Protein AF-A0A2M8F9J4-F1 (afdb_monomer_lite)

pLDDT: mean 81.27, std 14.08, range [48.62, 95.38]

Radius of gyration: 16.28 Å; chains: 1; bounding box: 33×46×38 Å

Structure (mmCIF, N/CA/C/O backbone):
data_AF-A0A2M8F9J4-F1
#
_entry.id   AF-A0A2M8F9J4-F1
#
loop_
_atom_site.group_PDB
_atom_site.id
_atom_site.type_symbol
_atom_site.label_atom_id
_atom_site.label_alt_id
_atom_site.label_comp_id
_atom_site.label_asym_id
_atom_site.label_entity_id
_atom_site.label_seq_id
_atom_site.pdbx_PDB_ins_code
_atom_site.Cartn_x
_atom_site.Cartn_y
_atom_site.Cartn_z
_atom_site.occupancy
_atom_site.B_iso_or_equiv
_atom_site.auth_seq_id
_atom_site.auth_comp_id
_atom_site.auth_asym_id
_atom_site.auth_atom_id
_atom_site.pdbx_PDB_model_num
ATOM 1 N N . MET A 1 1 ? -7.211 -32.704 -7.686 1.00 48.62 1 MET A N 1
ATOM 2 C CA . MET A 1 1 ? -6.392 -32.669 -6.454 1.00 48.62 1 MET A CA 1
ATOM 3 C C . MET A 1 1 ? -6.369 -31.269 -5.823 1.00 48.62 1 MET A C 1
ATOM 5 O O . MET A 1 1 ? -6.347 -31.179 -4.611 1.00 48.62 1 MET A O 1
ATOM 9 N N . GLU A 1 2 ? -6.530 -30.194 -6.606 1.00 55.84 2 GLU A N 1
ATOM 10 C CA . GLU A 1 2 ? -6.440 -28.784 -6.160 1.00 55.84 2 GLU A CA 1
ATOM 11 C C . GLU A 1 2 ? -7.637 -28.228 -5.359 1.00 55.84 2 GLU A C 1
ATOM 13 O O . GLU A 1 2 ? -7.510 -27.230 -4.655 1.00 55.84 2 GLU A O 1
ATOM 18 N N . ARG A 1 3 ? -8.832 -28.833 -5.433 1.00 49.69 3 ARG A N 1
ATOM 19 C CA . ARG A 1 3 ? -10.027 -28.276 -4.761 1.00 49.69 3 ARG A CA 1
ATOM 20 C C . ARG A 1 3 ? -10.028 -28.506 -3.243 1.00 49.69 3 ARG A C 1
ATOM 22 O O . ARG A 1 3 ? -10.483 -27.639 -2.501 1.00 49.69 3 ARG A O 1
ATOM 29 N N . LEU A 1 4 ? -9.480 -29.647 -2.815 1.00 50.94 4 LEU A N 1
ATOM 30 C CA . LEU A 1 4 ? -9.450 -30.108 -1.423 1.00 50.94 4 LEU A CA 1
ATOM 31 C C . LEU A 1 4 ? -8.449 -29.329 -0.561 1.00 50.94 4 LEU A C 1
ATOM 33 O O . LEU A 1 4 ? -8.739 -29.071 0.601 1.00 50.94 4 LEU A O 1
ATOM 37 N N . GLU A 1 5 ? -7.314 -28.900 -1.115 1.00 56.66 5 GLU A N 1
ATOM 38 C CA . GLU A 1 5 ? -6.296 -28.158 -0.355 1.00 56.66 5 GLU A CA 1
ATOM 39 C C . GLU A 1 5 ? -6.760 -26.746 0.016 1.00 56.66 5 GLU A C 1
ATOM 41 O O . GLU A 1 5 ? -6.531 -26.292 1.133 1.00 56.66 5 GLU A O 1
ATOM 46 N N . VAL A 1 6 ? -7.492 -26.065 -0.870 1.00 55.19 6 VAL A N 1
ATOM 47 C CA . VAL A 1 6 ? -8.017 -24.717 -0.594 1.00 55.19 6 VAL A CA 1
ATOM 48 C C . VAL A 1 6 ? -9.165 -24.756 0.407 1.00 55.19 6 VAL A C 1
ATOM 50 O O . VAL A 1 6 ? -9.233 -23.912 1.296 1.00 55.19 6 VAL A O 1
ATOM 53 N N . GLU A 1 7 ? -10.066 -25.736 0.294 1.00 61.19 7 GLU A N 1
ATOM 54 C CA . GLU A 1 7 ? -11.130 -25.917 1.285 1.00 61.19 7 GLU A CA 1
ATOM 55 C C . GLU A 1 7 ? -10.555 -26.305 2.642 1.00 61.19 7 GLU A C 1
AT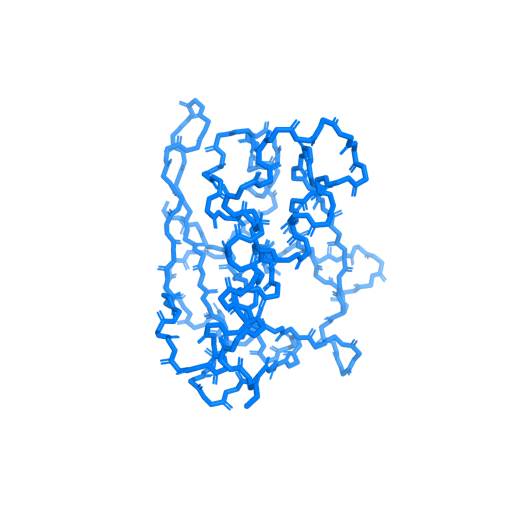OM 57 O O . GLU A 1 7 ? -11.017 -25.793 3.659 1.00 61.19 7 GLU A O 1
ATOM 62 N N . PHE A 1 8 ? -9.493 -27.114 2.658 1.00 61.94 8 PHE A N 1
ATOM 63 C CA . PHE A 1 8 ? -8.748 -27.428 3.867 1.00 61.94 8 PHE A CA 1
ATOM 64 C C . PHE A 1 8 ? -8.093 -26.179 4.465 1.00 61.94 8 PHE A C 1
ATOM 66 O O . PHE A 1 8 ? -8.310 -25.900 5.638 1.00 61.94 8 PHE A O 1
ATOM 73 N N . ILE A 1 9 ? -7.387 -25.360 3.679 1.00 61.34 9 ILE A N 1
ATOM 74 C CA . ILE A 1 9 ? -6.778 -24.106 4.155 1.00 61.34 9 ILE A CA 1
ATOM 75 C C . ILE A 1 9 ? -7.850 -23.128 4.657 1.00 61.34 9 ILE A C 1
ATOM 77 O O . ILE A 1 9 ? -7.723 -22.583 5.751 1.00 61.34 9 ILE A O 1
ATOM 81 N N . ALA A 1 10 ? -8.943 -22.937 3.917 1.00 62.78 10 ALA A N 1
ATOM 82 C CA . ALA A 1 10 ? -10.031 -22.040 4.300 1.00 62.78 10 ALA A CA 1
ATOM 83 C C . ALA A 1 10 ? -10.821 -22.546 5.521 1.00 62.78 10 ALA A C 1
ATOM 85 O O . ALA A 1 10 ? -11.357 -21.738 6.286 1.00 62.78 10 ALA A O 1
ATOM 86 N N . ALA A 1 11 ? -10.922 -23.865 5.708 1.00 64.88 11 ALA A N 1
ATOM 87 C CA . ALA A 1 11 ? -11.503 -24.483 6.896 1.00 64.88 11 ALA A CA 1
ATOM 88 C C . ALA A 1 11 ? -10.565 -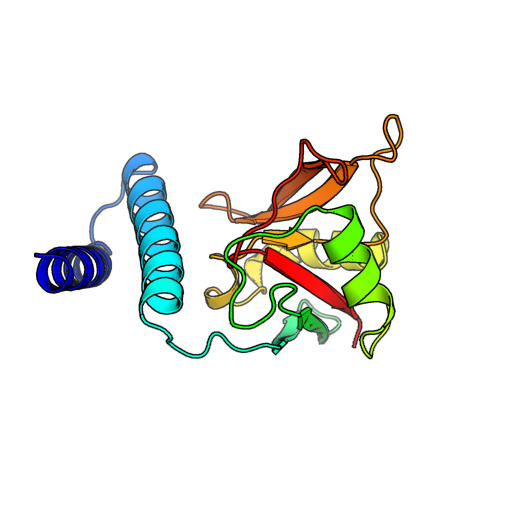24.347 8.100 1.00 64.88 11 ALA A C 1
ATOM 90 O O . ALA A 1 11 ? -11.014 -23.957 9.175 1.00 64.88 11 ALA A O 1
ATOM 91 N N . VAL A 1 12 ? -9.267 -24.579 7.905 1.00 63.53 12 VAL A N 1
ATOM 92 C CA . VAL A 1 12 ? -8.221 -24.407 8.916 1.00 63.53 12 VAL A CA 1
ATOM 93 C C . VAL A 1 12 ? -8.183 -22.952 9.392 1.00 63.53 12 VAL A C 1
ATOM 95 O O . VAL A 1 12 ? -8.274 -22.711 10.592 1.00 63.53 12 VAL A O 1
ATOM 98 N N . VAL A 1 13 ? -8.181 -21.972 8.481 1.00 63.47 13 VAL A N 1
ATOM 99 C CA . VAL A 1 13 ? -8.243 -20.533 8.810 1.00 63.47 13 VAL A CA 1
ATOM 100 C C . VAL A 1 13 ? -9.518 -20.176 9.588 1.00 63.47 13 VAL A C 1
ATOM 102 O O . VAL A 1 13 ? -9.445 -19.411 10.548 1.00 63.47 13 VAL A O 1
ATOM 105 N N . ARG A 1 14 ? -10.676 -20.757 9.238 1.00 65.12 14 ARG A N 1
ATOM 106 C CA . ARG A 1 14 ? -11.953 -20.522 9.944 1.00 65.12 14 ARG A CA 1
ATOM 107 C C . ARG A 1 14 ? -11.985 -21.054 11.380 1.00 65.12 14 ARG A C 1
ATOM 109 O O . ARG A 1 14 ? -12.686 -20.474 12.200 1.00 65.12 14 ARG A O 1
ATOM 116 N N . HIS A 1 15 ? -11.241 -22.119 11.682 1.00 59.66 15 HIS A N 1
ATOM 117 C CA . HIS A 1 15 ? -11.234 -22.775 13.001 1.00 59.66 15 HIS A CA 1
ATOM 118 C C . HIS A 1 15 ? -9.985 -22.451 13.843 1.00 59.66 15 HIS A C 1
ATOM 120 O O . HIS A 1 15 ? -9.866 -22.888 14.983 1.00 59.66 15 HIS A O 1
ATOM 126 N N . LEU A 1 16 ? -9.064 -21.646 13.309 1.00 59.47 16 LEU A N 1
ATOM 127 C CA . LEU A 1 16 ? -7.845 -21.183 13.976 1.00 59.47 16 LEU A CA 1
ATOM 128 C C . LEU A 1 16 ? -7.953 -20.035 15.018 1.00 59.47 16 LEU A C 1
ATOM 130 O O . LEU A 1 16 ? -6.922 -19.777 15.650 1.00 59.47 16 LEU A O 1
ATOM 134 N N . PRO A 1 17 ? -9.092 -19.343 15.271 1.00 53.41 17 PRO A N 1
ATOM 135 C CA . PRO A 1 17 ? -9.133 -18.240 16.244 1.00 53.41 17 PRO A CA 1
ATOM 136 C C . PRO A 1 17 ? -8.756 -18.595 17.694 1.00 53.41 17 PRO A C 1
ATOM 138 O O . PRO A 1 17 ? -8.485 -17.688 18.477 1.00 53.41 17 PRO A O 1
ATOM 141 N N . GLU A 1 18 ? -8.700 -19.878 18.067 1.00 55.97 18 GLU A N 1
ATOM 142 C CA . GLU A 1 18 ? -8.432 -20.304 19.452 1.00 55.97 18 GLU A CA 1
ATOM 143 C C . GLU A 1 18 ? -6.941 -20.455 19.814 1.00 55.97 18 GLU A C 1
ATOM 145 O O . GLU A 1 18 ? -6.601 -20.768 20.955 1.00 55.97 18 GLU A O 1
ATOM 150 N N . LEU A 1 19 ? -6.010 -20.220 18.880 1.00 53.91 19 LEU A N 1
ATOM 151 C CA . LEU A 1 19 ? -4.593 -20.550 19.084 1.00 53.91 19 LEU A CA 1
ATOM 152 C C . LEU A 1 19 ? -3.729 -19.286 19.279 1.00 53.91 19 LEU A C 1
ATOM 154 O O . LEU A 1 19 ? -3.435 -18.530 18.355 1.00 53.91 19 LEU A O 1
ATOM 158 N N . SER A 1 20 ? -3.309 -19.057 20.530 1.00 52.97 20 SER A N 1
ATOM 159 C CA . SER A 1 20 ? -2.807 -17.772 21.058 1.00 52.97 20 SER A CA 1
ATOM 160 C C . SER A 1 20 ? -1.333 -17.432 20.777 1.00 52.97 20 SER A C 1
ATOM 162 O O . SER A 1 20 ? -0.851 -16.380 21.211 1.00 52.97 20 SER A O 1
ATOM 164 N N . SER A 1 21 ? -0.586 -18.264 20.043 1.00 65.31 21 SER A N 1
ATOM 165 C CA . SER A 1 21 ? 0.857 -18.041 19.861 1.00 65.31 21 SER A CA 1
ATOM 166 C C . SER A 1 21 ? 1.174 -17.064 18.718 1.00 65.31 21 SER A C 1
ATOM 168 O O . SER A 1 21 ? 0.579 -17.099 17.640 1.00 65.31 21 SER A O 1
ATOM 170 N N . LYS A 1 22 ? 2.181 -16.203 18.922 1.00 57.62 22 LYS A N 1
ATOM 171 C CA . LYS A 1 22 ? 2.671 -15.230 17.923 1.00 57.62 22 LYS A CA 1
ATOM 172 C C . LYS A 1 22 ? 3.122 -15.904 16.615 1.00 57.62 22 LYS A C 1
ATOM 174 O O . LYS A 1 22 ? 2.971 -15.335 15.541 1.00 57.62 22 LYS A O 1
ATOM 179 N N . ARG A 1 23 ? 3.623 -17.142 16.706 1.00 56.47 23 ARG A N 1
ATOM 180 C CA . ARG A 1 23 ? 4.028 -17.971 15.559 1.00 56.47 23 ARG A CA 1
ATOM 181 C C . ARG A 1 23 ? 2.817 -18.486 14.770 1.00 56.47 23 ARG A C 1
ATOM 183 O O . ARG A 1 23 ? 2.906 -18.626 13.559 1.00 56.47 23 ARG A O 1
ATOM 190 N N . MET A 1 24 ? 1.688 -18.713 15.442 1.00 61.69 24 MET A N 1
ATOM 191 C CA . MET A 1 24 ? 0.441 -19.174 14.824 1.00 61.69 24 MET A CA 1
ATOM 192 C C . MET A 1 24 ? -0.245 -18.073 14.009 1.00 61.69 24 MET A C 1
ATOM 194 O O . MET A 1 24 ? -0.739 -18.347 12.921 1.00 61.69 24 MET A O 1
ATOM 198 N N . ARG A 1 25 ? -0.215 -16.820 14.491 1.00 60.12 25 ARG A N 1
ATOM 199 C CA . ARG A 1 25 ? -0.748 -15.660 13.747 1.00 60.12 25 ARG A CA 1
ATOM 200 C C . ARG A 1 25 ? -0.055 -15.487 12.401 1.00 60.12 25 ARG A C 1
ATOM 202 O O . ARG A 1 25 ? -0.728 -15.353 11.388 1.00 60.12 25 ARG A O 1
ATOM 209 N N . PHE A 1 26 ? 1.273 -15.617 12.386 1.00 61.09 26 PHE A N 1
ATOM 210 C CA . PHE A 1 26 ? 2.055 -15.598 11.151 1.00 61.09 26 PHE A CA 1
ATOM 211 C C . PHE A 1 26 ? 1.603 -16.684 10.159 1.00 61.09 26 PHE A C 1
ATOM 213 O O . PHE A 1 26 ? 1.492 -16.415 8.967 1.00 61.09 26 PHE A O 1
ATOM 220 N N . TYR A 1 27 ? 1.293 -17.895 10.640 1.00 60.59 27 TYR A N 1
ATOM 221 C CA . TYR A 1 27 ? 0.766 -18.974 9.797 1.00 60.59 27 TYR A CA 1
ATOM 222 C C . TYR A 1 27 ? -0.646 -18.685 9.282 1.00 60.59 27 TYR A C 1
ATOM 224 O O . TYR A 1 27 ? -0.878 -18.838 8.090 1.00 60.59 27 TYR A O 1
ATOM 232 N N . ILE A 1 28 ? -1.570 -18.229 10.133 1.00 63.56 28 ILE A N 1
ATOM 233 C CA . ILE A 1 28 ? -2.932 -17.846 9.716 1.00 63.56 28 ILE A CA 1
ATOM 234 C C . ILE A 1 28 ? -2.878 -16.766 8.631 1.00 63.56 28 ILE A C 1
ATOM 236 O O . ILE A 1 28 ? -3.617 -16.827 7.654 1.00 63.56 28 ILE A O 1
ATOM 240 N N . GLU A 1 29 ? -1.982 -15.795 8.770 1.00 63.78 29 GLU A N 1
ATOM 241 C CA . GLU A 1 29 ? -1.822 -14.689 7.824 1.00 63.78 29 GLU A CA 1
ATOM 242 C C . GLU A 1 29 ? -1.135 -15.116 6.528 1.00 63.78 29 GLU A C 1
ATOM 244 O O . GLU A 1 29 ? -1.525 -14.678 5.447 1.00 63.78 29 GLU A O 1
ATOM 249 N N . HIS A 1 30 ? -0.133 -15.994 6.607 1.00 64.00 30 HIS A N 1
ATOM 250 C CA . HIS A 1 30 ? 0.463 -16.607 5.424 1.00 64.00 30 HIS A CA 1
ATOM 251 C C . HIS A 1 30 ? -0.570 -17.441 4.656 1.00 64.00 30 HIS A C 1
ATOM 253 O O . HIS A 1 30 ? -0.676 -17.310 3.441 1.00 64.00 30 HIS A O 1
ATOM 259 N N . LEU A 1 31 ? -1.392 -18.218 5.365 1.00 65.00 31 LEU A N 1
ATOM 260 C CA . LEU A 1 31 ? -2.481 -19.003 4.787 1.00 65.00 31 LEU A CA 1
ATOM 261 C C . LEU A 1 31 ? -3.616 -18.132 4.236 1.00 65.00 31 LEU A C 1
ATOM 263 O O . LEU A 1 31 ? -4.184 -18.469 3.207 1.00 65.00 31 LEU A O 1
ATOM 267 N N . SER A 1 32 ? -3.927 -17.001 4.874 1.00 66.69 32 SER A N 1
ATOM 268 C CA . SER A 1 32 ? -4.926 -16.045 4.370 1.00 66.69 32 SER A CA 1
ATOM 269 C C . SER A 1 32 ? -4.458 -15.371 3.080 1.00 66.69 32 SER A C 1
ATOM 271 O O . SER A 1 32 ? -5.256 -15.159 2.175 1.00 66.69 32 SER A O 1
ATOM 273 N N . ARG A 1 33 ? -3.157 -15.079 2.973 1.00 66.56 33 ARG A N 1
ATOM 274 C CA . ARG A 1 33 ? -2.525 -14.570 1.748 1.00 66.56 33 ARG A CA 1
ATOM 275 C C . ARG A 1 33 ? -2.551 -15.613 0.635 1.00 66.56 33 ARG A C 1
ATOM 277 O O . ARG A 1 33 ? -3.054 -15.324 -0.437 1.00 66.56 33 ARG A O 1
ATOM 284 N N . LEU A 1 34 ? -2.136 -16.846 0.941 1.00 66.50 34 LEU A N 1
ATOM 285 C CA . LEU A 1 34 ? -2.254 -17.989 0.030 1.00 66.50 34 LEU A CA 1
ATOM 286 C C . LEU A 1 34 ? -3.698 -18.207 -0.434 1.00 66.50 34 LEU A C 1
ATOM 288 O O . LEU A 1 34 ? -3.924 -18.490 -1.601 1.00 66.50 34 LEU A O 1
ATOM 292 N N . ALA 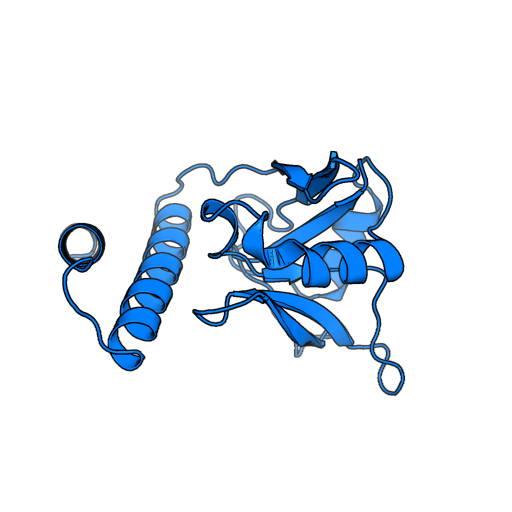A 1 35 ? -4.683 -18.063 0.454 1.00 68.44 35 ALA A N 1
ATOM 293 C CA . ALA A 1 35 ? -6.089 -18.194 0.093 1.00 68.44 35 ALA A CA 1
ATOM 294 C C . ALA A 1 35 ? -6.547 -17.105 -0.893 1.00 68.44 35 ALA A C 1
ATOM 296 O O . ALA A 1 35 ? -7.353 -17.400 -1.770 1.00 68.44 35 ALA A O 1
ATOM 297 N N . GLU A 1 36 ? -6.029 -15.881 -0.782 1.00 64.88 36 GLU A N 1
ATOM 298 C CA . GLU A 1 36 ? -6.310 -14.803 -1.737 1.00 64.88 36 GLU A CA 1
ATOM 299 C C . GLU A 1 36 ? -5.588 -15.028 -3.076 1.00 64.88 36 GLU A C 1
ATOM 301 O O . GLU A 1 36 ? -6.185 -14.864 -4.138 1.00 64.88 36 GLU A O 1
ATOM 306 N N . ASP A 1 37 ? -4.346 -15.518 -3.039 1.00 63.88 37 ASP A N 1
ATOM 307 C CA . ASP A 1 37 ? -3.604 -15.962 -4.227 1.00 63.88 37 ASP A CA 1
ATOM 308 C C . ASP A 1 37 ? -4.350 -17.079 -4.972 1.00 63.88 37 ASP A C 1
ATOM 310 O O . ASP A 1 37 ? -4.472 -17.062 -6.196 1.00 63.88 37 ASP A O 1
ATOM 314 N N . LEU A 1 38 ? -4.950 -18.006 -4.227 1.00 63.66 38 LEU A N 1
ATOM 315 C CA . LEU A 1 38 ? -5.754 -19.098 -4.770 1.00 63.66 38 LEU A CA 1
ATOM 316 C C . LEU A 1 38 ? -7.117 -18.651 -5.322 1.00 63.66 38 LEU A C 1
ATOM 318 O O . LEU A 1 38 ? -7.628 -19.311 -6.225 1.00 63.66 38 LEU A O 1
ATOM 322 N N . ARG A 1 39 ? -7.715 -17.566 -4.812 1.00 66.25 39 ARG A N 1
ATOM 323 C CA . ARG A 1 39 ? -8.937 -16.968 -5.390 1.00 66.25 39 ARG A CA 1
ATOM 324 C C . ARG A 1 39 ? -8.671 -16.416 -6.786 1.00 66.25 39 ARG A C 1
ATOM 326 O O . ARG A 1 39 ? -9.418 -16.710 -7.713 1.00 66.25 39 ARG A O 1
ATOM 333 N N . VAL A 1 40 ? -7.548 -15.721 -6.957 1.00 57.25 40 VAL A N 1
ATOM 334 C CA . VAL A 1 40 ? -7.113 -15.206 -8.266 1.00 57.25 40 VAL A CA 1
ATOM 335 C C . VAL A 1 40 ? -6.855 -16.340 -9.251 1.00 57.25 40 VAL A C 1
ATOM 337 O O . VAL A 1 40 ? -7.366 -16.309 -10.364 1.00 57.25 40 VAL A O 1
ATOM 340 N N . LEU A 1 41 ? -6.152 -17.397 -8.825 1.00 58.28 41 LEU A N 1
ATOM 341 C CA . LEU A 1 41 ? -5.924 -18.580 -9.668 1.00 58.28 41 LEU A CA 1
ATOM 342 C C . LEU A 1 41 ? -7.224 -19.290 -10.089 1.00 58.28 41 LEU A C 1
ATOM 344 O O . LEU A 1 41 ? -7.233 -20.018 -11.079 1.00 58.28 41 LEU A O 1
ATOM 348 N N . ARG A 1 42 ? -8.325 -19.094 -9.352 1.00 59.25 42 ARG A N 1
ATOM 349 C CA . ARG A 1 42 ? -9.656 -19.621 -9.690 1.00 59.25 42 ARG A CA 1
ATOM 350 C C . ARG A 1 42 ? -10.469 -18.705 -10.606 1.00 59.25 42 ARG A C 1
ATOM 352 O O . ARG A 1 42 ? -11.562 -19.105 -11.002 1.00 59.25 42 ARG A O 1
ATOM 359 N N . GLY A 1 43 ? -9.948 -17.530 -10.954 1.00 53.78 43 GLY A N 1
ATOM 360 C CA . GLY A 1 43 ? -10.679 -16.521 -11.716 1.00 53.78 43 GLY A CA 1
ATOM 361 C C . GLY A 1 43 ? -11.761 -15.818 -10.896 1.00 53.78 43 GLY A C 1
ATOM 362 O O . GLY A 1 43 ? -12.722 -15.317 -11.476 1.00 53.78 43 GLY A O 1
ATOM 363 N N . ASP A 1 44 ? -11.646 -15.803 -9.562 1.00 61.47 44 ASP A N 1
ATOM 364 C CA . ASP A 1 44 ? -12.517 -14.966 -8.740 1.00 61.47 44 ASP A CA 1
ATOM 365 C C . ASP A 1 44 ? -12.150 -13.488 -8.983 1.00 61.47 44 ASP A C 1
ATOM 367 O O . ASP A 1 44 ? -10.980 -13.109 -8.879 1.00 61.47 44 ASP A O 1
ATOM 371 N N . ASP A 1 45 ? -13.151 -12.653 -9.284 1.00 62.88 45 ASP A N 1
ATOM 372 C CA . ASP A 1 45 ? -12.980 -11.211 -9.499 1.00 62.88 45 ASP A CA 1
ATOM 373 C C . ASP A 1 45 ? -12.475 -10.542 -8.212 1.00 62.88 45 ASP A C 1
ATOM 375 O O . ASP A 1 45 ? -13.226 -10.266 -7.269 1.00 62.88 45 ASP A O 1
ATOM 379 N N . VAL A 1 46 ? -11.173 -10.274 -8.156 1.00 66.00 46 VAL A N 1
ATOM 380 C CA . VAL A 1 46 ? -10.590 -9.454 -7.100 1.00 66.00 46 VAL A CA 1
ATOM 381 C C . VAL A 1 46 ? -10.966 -7.996 -7.370 1.00 66.00 46 VAL A C 1
ATOM 383 O O . VAL A 1 46 ? -10.653 -7.487 -8.447 1.00 66.00 46 VAL A O 1
ATOM 386 N N . PRO A 1 47 ? -11.597 -7.284 -6.413 1.00 70.81 47 PRO A N 1
ATOM 387 C CA . PRO A 1 47 ? -12.047 -5.919 -6.650 1.00 70.81 47 PRO A CA 1
ATOM 388 C C . PRO A 1 47 ? -10.900 -5.021 -7.111 1.00 70.81 47 PRO A C 1
ATOM 390 O O . PRO A 1 47 ? -9.876 -4.904 -6.425 1.00 70.81 47 PRO A O 1
ATOM 393 N N . SER A 1 48 ? -11.103 -4.365 -8.254 1.00 82.62 48 SER A N 1
ATOM 394 C CA . SER A 1 48 ? -10.135 -3.440 -8.846 1.00 82.62 48 SER A CA 1
ATOM 395 C C . SER A 1 48 ? -9.862 -2.236 -7.947 1.00 82.62 48 SER A C 1
ATOM 397 O O . SER A 1 48 ? -8.745 -1.728 -7.927 1.00 82.62 48 SER A O 1
ATOM 399 N N . ILE A 1 49 ? -10.853 -1.810 -7.157 1.00 89.44 49 ILE A N 1
ATOM 400 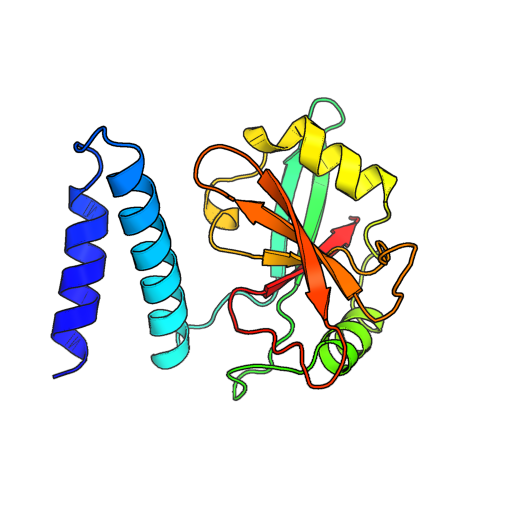C CA . ILE A 1 49 ? -10.737 -0.702 -6.208 1.00 89.44 49 ILE A CA 1
ATOM 401 C C . ILE A 1 49 ? -11.316 -1.122 -4.859 1.00 89.44 49 ILE A C 1
ATOM 403 O O . ILE A 1 49 ? -12.428 -1.645 -4.761 1.00 89.44 49 ILE A O 1
ATOM 407 N N . LEU A 1 50 ? -10.564 -0.852 -3.795 1.00 91.25 50 LEU A N 1
ATOM 408 C CA . LEU A 1 50 ? -11.014 -0.977 -2.413 1.00 91.25 50 LEU A CA 1
ATOM 409 C C . LEU A 1 50 ? -10.920 0.377 -1.712 1.00 91.25 50 LEU A C 1
ATOM 411 O O . LEU A 1 50 ? -9.916 1.068 -1.835 1.00 91.25 50 LEU A O 1
ATOM 415 N N . THR A 1 51 ? -11.925 0.728 -0.912 1.00 92.94 51 THR A N 1
ATOM 416 C CA . THR A 1 51 ? -11.952 2.009 -0.187 1.00 92.94 51 THR A CA 1
ATOM 417 C C . THR A 1 51 ? -11.738 1.815 1.314 1.00 92.94 51 THR A C 1
ATOM 419 O O . THR A 1 51 ? -12.367 0.951 1.944 1.00 92.94 51 THR A O 1
ATOM 422 N N . MET A 1 52 ? -10.835 2.619 1.876 1.00 93.50 52 MET A N 1
ATOM 423 C CA . MET A 1 52 ? -10.681 2.881 3.305 1.00 93.50 52 MET A CA 1
ATOM 424 C C . MET A 1 52 ? -11.435 4.164 3.629 1.00 93.50 52 MET A C 1
ATOM 426 O O . MET A 1 52 ? -11.187 5.196 3.014 1.00 93.50 52 MET A O 1
ATOM 430 N N . GLU A 1 53 ? -12.339 4.116 4.598 1.00 94.19 53 GLU A N 1
ATOM 431 C CA . GLU A 1 53 ? -13.144 5.276 4.967 1.00 94.19 53 GLU A CA 1
ATOM 432 C C . GLU A 1 53 ? -12.918 5.645 6.422 1.00 94.19 53 GLU A C 1
ATOM 434 O O . GLU A 1 53 ? -12.820 4.767 7.281 1.00 94.19 53 GLU A O 1
ATOM 439 N N . LYS A 1 54 ? -12.939 6.953 6.694 1.00 92.88 54 LYS A N 1
ATOM 440 C CA . LYS A 1 54 ? -12.989 7.516 8.048 1.00 92.88 54 LYS A CA 1
ATOM 441 C C . LYS A 1 54 ? -11.836 7.040 8.940 1.00 92.88 54 LYS A C 1
ATOM 443 O O . LYS A 1 54 ? -12.050 6.680 10.095 1.00 92.88 54 LYS A O 1
ATOM 448 N N . ILE A 1 55 ? -10.621 7.061 8.402 1.00 95.38 55 ILE A N 1
ATOM 449 C CA . ILE A 1 55 ? -9.405 6.754 9.151 1.00 95.38 55 ILE A CA 1
ATOM 450 C C . ILE A 1 55 ? -9.079 7.921 10.081 1.00 95.38 55 ILE A C 1
ATOM 452 O O . ILE A 1 55 ? -9.040 9.074 9.642 1.00 95.38 55 ILE A O 1
ATOM 456 N N . GLY A 1 56 ? -8.828 7.602 11.352 1.00 94.25 56 GLY A N 1
ATOM 457 C CA . GLY A 1 56 ? -8.435 8.560 12.374 1.00 94.25 56 GLY A CA 1
ATOM 458 C C . GLY A 1 56 ? -9.487 9.637 12.691 1.00 94.25 56 GLY A C 1
ATOM 459 O O . GLY A 1 56 ? -10.606 9.641 12.165 1.00 94.25 56 GLY A O 1
ATOM 460 N N . PRO A 1 57 ? -9.146 10.588 13.578 1.00 92.75 57 PRO A N 1
ATOM 461 C CA . PRO A 1 57 ? -10.065 11.632 14.037 1.00 92.75 57 PRO A CA 1
ATOM 462 C C . PRO A 1 57 ? -10.465 12.618 12.931 1.00 92.75 57 PRO A C 1
ATOM 464 O O . PRO A 1 57 ? -11.553 13.188 12.982 1.00 92.75 57 PRO A O 1
ATOM 467 N N . GLU A 1 58 ? -9.618 12.788 11.914 1.00 92.38 58 GLU A N 1
ATOM 468 C CA . GLU A 1 58 ? -9.879 13.657 10.758 1.00 92.38 58 GLU A CA 1
ATOM 469 C C . GLU A 1 58 ? -10.756 12.968 9.705 1.00 92.38 58 GLU A C 1
ATOM 471 O O . GLU A 1 58 ? -11.176 13.602 8.741 1.00 92.38 58 GLU A O 1
ATOM 476 N N . LYS A 1 59 ? -11.074 11.680 9.903 1.00 92.94 59 LYS A N 1
ATOM 477 C CA . LYS A 1 59 ? -11.937 10.87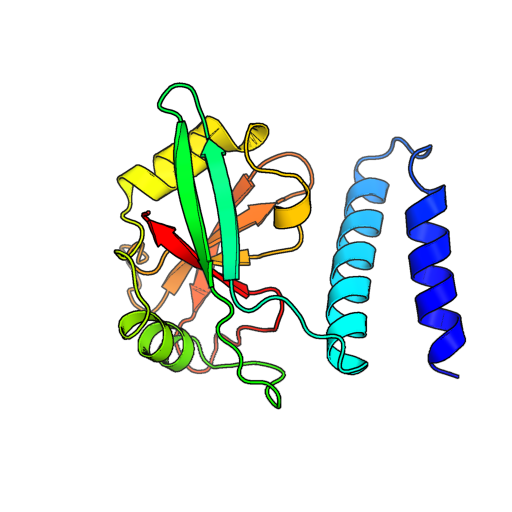4 9.035 1.00 92.94 59 LYS A CA 1
ATOM 478 C C . LYS A 1 59 ? -11.472 10.860 7.574 1.00 92.94 59 LYS A C 1
ATOM 480 O O . LYS A 1 59 ? -12.302 10.877 6.662 1.00 92.94 59 LYS A O 1
ATOM 485 N N . ARG A 1 60 ? -10.156 10.780 7.356 1.00 93.50 60 ARG A N 1
ATOM 486 C CA . ARG A 1 60 ? -9.572 10.718 6.008 1.00 93.50 60 ARG A CA 1
ATOM 487 C C . ARG A 1 60 ? -9.981 9.430 5.299 1.00 93.50 60 ARG A C 1
ATOM 489 O O . ARG A 1 60 ? -10.201 8.401 5.944 1.00 93.50 60 ARG A O 1
ATOM 496 N N . SER A 1 61 ? -10.108 9.491 3.979 1.00 93.38 61 SER A N 1
ATOM 497 C CA . SER A 1 61 ? -10.485 8.344 3.151 1.00 93.38 61 SER A CA 1
ATOM 498 C C . SER A 1 61 ? -9.445 8.115 2.065 1.00 93.38 61 SER A C 1
ATOM 500 O O . SER A 1 61 ? -8.830 9.058 1.582 1.00 93.38 61 SER A O 1
ATOM 502 N N . PHE A 1 62 ? -9.251 6.852 1.706 1.00 93.38 62 PHE A N 1
ATOM 503 C CA . PHE A 1 62 ? -8.234 6.430 0.753 1.00 93.38 62 PHE A CA 1
ATOM 504 C C . PHE A 1 62 ? -8.793 5.357 -0.168 1.00 93.38 62 PHE A C 1
ATOM 506 O O . PHE A 1 62 ? -9.643 4.553 0.225 1.00 93.38 62 PHE A O 1
ATOM 513 N N . GLU A 1 63 ? -8.267 5.304 -1.380 1.00 93.31 63 GLU A N 1
ATOM 514 C CA . GLU A 1 63 ? -8.544 4.243 -2.336 1.00 93.31 63 GLU A CA 1
ATOM 515 C C . GLU A 1 63 ? -7.307 3.378 -2.544 1.00 93.31 63 GLU A C 1
ATOM 517 O O . GLU A 1 63 ? -6.168 3.822 -2.444 1.00 93.31 63 GLU A O 1
ATOM 522 N N . CYS A 1 64 ? -7.537 2.099 -2.791 1.00 92.12 64 CYS A N 1
ATOM 523 C CA . CYS A 1 64 ? -6.521 1.084 -2.994 1.00 92.12 64 CYS A CA 1
ATOM 524 C C . CYS A 1 64 ? -6.812 0.404 -4.321 1.00 92.12 64 CYS A C 1
ATOM 526 O O . CYS A 1 64 ? -7.745 -0.396 -4.417 1.00 92.12 64 CYS A O 1
ATOM 528 N N . HIS A 1 65 ? -6.011 0.734 -5.325 1.00 92.00 65 HIS A N 1
ATOM 529 C CA . HIS A 1 65 ? -6.204 0.294 -6.699 1.00 92.00 65 HIS A CA 1
ATOM 530 C C . HIS A 1 65 ? -5.369 -0.952 -6.981 1.00 92.00 65 HIS A C 1
ATOM 532 O O . HIS A 1 65 ? -4.189 -1.020 -6.624 1.00 92.00 65 HIS A O 1
ATOM 538 N N . ALA A 1 66 ? -5.986 -1.959 -7.589 1.00 90.25 66 ALA A N 1
ATOM 539 C CA . ALA A 1 66 ? -5.285 -3.101 -8.150 1.00 90.25 66 ALA A CA 1
ATOM 540 C C . ALA A 1 66 ? -4.463 -2.658 -9.367 1.00 90.25 66 ALA A C 1
ATOM 542 O O . ALA A 1 66 ? -4.847 -1.750 -10.097 1.00 90.25 66 ALA A O 1
ATOM 543 N N . VAL A 1 67 ? -3.317 -3.303 -9.564 1.00 88.81 67 VAL A N 1
ATOM 544 C CA . VAL A 1 67 ? -2.331 -2.917 -10.591 1.00 88.81 67 VAL A CA 1
ATOM 545 C C . VAL A 1 67 ? -2.163 -3.961 -11.689 1.00 88.81 67 VAL A C 1
ATOM 547 O O . VAL A 1 67 ? -1.599 -3.666 -12.745 1.00 88.81 67 VAL A O 1
ATOM 550 N N . LEU A 1 68 ? -2.635 -5.180 -11.423 1.00 87.50 68 LEU A N 1
ATOM 551 C CA . LEU A 1 68 ? -2.623 -6.283 -12.369 1.00 87.50 68 LEU A CA 1
ATOM 552 C C . LEU A 1 68 ? -3.859 -6.222 -13.257 1.00 87.50 68 LEU A C 1
ATOM 554 O O . LEU A 1 68 ? -4.956 -5.906 -12.791 1.00 87.50 68 LEU A O 1
ATOM 558 N N . LEU A 1 69 ? -3.660 -6.546 -14.527 1.00 83.56 69 LEU A N 1
ATOM 559 C CA . LEU A 1 69 ? -4.728 -6.828 -15.475 1.00 83.56 69 LEU A CA 1
ATOM 560 C C . LEU A 1 69 ? -5.161 -8.296 -15.334 1.00 83.56 69 LEU A C 1
ATOM 562 O O . LEU A 1 69 ? -4.439 -9.101 -14.752 1.00 83.56 69 LEU A O 1
ATOM 566 N N . ALA A 1 70 ? -6.344 -8.637 -15.854 1.00 74.81 70 ALA A N 1
ATOM 567 C CA . ALA A 1 70 ? -7.029 -9.908 -15.579 1.00 74.81 70 ALA A CA 1
ATOM 568 C C . ALA A 1 70 ? -6.170 -11.173 -15.789 1.00 74.81 70 ALA A C 1
ATOM 570 O O . ALA A 1 70 ? -6.287 -12.117 -15.015 1.00 74.81 70 ALA A O 1
ATOM 571 N N . ASP A 1 71 ? -5.280 -11.169 -16.784 1.00 79.69 71 ASP A N 1
ATOM 572 C CA . ASP A 1 71 ? -4.458 -12.332 -17.147 1.00 79.69 71 ASP A CA 1
ATOM 573 C C . ASP A 1 71 ? -3.031 -12.292 -16.560 1.00 79.69 71 ASP A C 1
ATOM 575 O O . ASP A 1 71 ? -2.175 -13.103 -16.921 1.00 79.69 71 ASP A O 1
ATOM 579 N N . GLU A 1 72 ? -2.731 -11.342 -15.669 1.00 83.38 72 GLU A N 1
ATOM 580 C CA . GLU A 1 72 ? -1.395 -11.164 -15.098 1.00 83.38 72 GLU A CA 1
ATOM 581 C C . GLU A 1 72 ? -1.282 -11.747 -13.689 1.00 83.38 72 GLU A C 1
ATOM 583 O O . GLU A 1 72 ? -2.101 -11.486 -12.812 1.00 83.38 72 GLU A O 1
ATOM 588 N N . ASN A 1 73 ? -0.192 -12.474 -13.439 1.00 81.81 73 ASN A N 1
ATOM 589 C CA . ASN A 1 73 ? 0.152 -12.955 -12.096 1.00 81.81 73 ASN A CA 1
ATOM 590 C C . ASN A 1 73 ? 1.048 -11.969 -11.335 1.00 81.81 73 ASN A C 1
ATOM 592 O O . ASN A 1 73 ? 1.037 -11.917 -10.103 1.00 81.81 73 ASN A O 1
ATOM 596 N N . GLU A 1 74 ? 1.843 -11.192 -12.069 1.00 87.56 74 GLU A N 1
ATOM 597 C CA . GLU A 1 74 ? 2.763 -10.202 -11.529 1.00 87.56 74 GLU A CA 1
ATOM 598 C C . GLU A 1 74 ? 3.119 -9.141 -12.571 1.00 87.56 74 GLU A C 1
ATOM 600 O O . GLU A 1 74 ? 2.995 -9.357 -13.775 1.00 87.56 74 GLU A O 1
ATOM 605 N N . VAL A 1 75 ? 3.606 -8.002 -12.087 1.00 90.62 75 VAL A N 1
ATOM 606 C CA . VAL A 1 75 ? 4.078 -6.889 -12.906 1.00 90.62 75 VAL A CA 1
ATOM 607 C C . VAL A 1 75 ? 5.382 -6.327 -12.335 1.00 90.62 75 VAL A C 1
ATOM 609 O O . VAL A 1 75 ? 5.616 -6.361 -11.123 1.00 90.62 75 VAL A O 1
ATOM 612 N N . ILE A 1 76 ? 6.251 -5.803 -13.200 1.00 92.44 76 ILE A N 1
ATOM 613 C CA . ILE A 1 76 ? 7.459 -5.083 -12.776 1.00 92.44 76 ILE A CA 1
ATOM 614 C C . ILE A 1 76 ? 7.054 -3.733 -12.172 1.00 92.44 76 ILE A C 1
ATOM 616 O O . ILE A 1 76 ? 6.098 -3.095 -12.616 1.00 92.44 76 ILE A O 1
ATOM 620 N N . GLY A 1 77 ? 7.781 -3.272 -11.154 1.00 90.75 77 GLY A N 1
ATOM 621 C CA . GLY A 1 77 ? 7.391 -2.077 -10.408 1.00 90.75 77 GLY A CA 1
ATOM 622 C C . GLY A 1 77 ? 7.297 -0.791 -11.235 1.00 90.75 77 GLY A C 1
ATOM 623 O O . GLY A 1 77 ? 6.412 0.011 -10.962 1.00 90.75 77 GLY A O 1
ATOM 624 N N . HIS A 1 78 ? 8.115 -0.582 -12.269 1.00 91.69 78 HIS A N 1
ATOM 625 C CA . HIS A 1 78 ? 7.936 0.573 -13.162 1.00 91.69 78 HIS A CA 1
ATOM 626 C C . HIS A 1 78 ? 6.593 0.541 -13.895 1.00 91.69 78 HIS A C 1
ATOM 628 O O . HIS A 1 78 ? 5.882 1.541 -13.887 1.00 91.69 78 HIS A O 1
ATOM 634 N N . THR A 1 79 ? 6.209 -0.611 -14.447 1.00 91.88 79 THR A N 1
ATOM 635 C CA . THR A 1 79 ? 4.916 -0.786 -15.120 1.00 91.88 79 THR A CA 1
ATOM 636 C C . THR A 1 79 ? 3.750 -0.623 -14.141 1.00 91.88 79 THR A C 1
ATOM 638 O O . THR A 1 79 ? 2.732 -0.032 -14.488 1.00 91.88 79 THR A O 1
ATOM 641 N N . MET A 1 80 ? 3.904 -1.075 -12.890 1.00 91.06 80 MET A N 1
ATOM 642 C CA . MET A 1 80 ? 2.935 -0.793 -11.824 1.00 91.06 80 MET A CA 1
ATOM 643 C C . MET A 1 80 ? 2.729 0.720 -11.635 1.00 91.06 80 MET A C 1
ATOM 645 O O . MET A 1 80 ? 1.589 1.170 -11.619 1.00 91.06 80 MET A O 1
ATOM 649 N N . ILE A 1 81 ? 3.812 1.496 -11.498 1.00 88.75 81 ILE A N 1
ATOM 650 C CA . ILE A 1 81 ? 3.744 2.955 -11.292 1.00 88.75 81 ILE A CA 1
ATOM 651 C C . ILE A 1 81 ? 3.160 3.674 -12.513 1.00 88.75 81 ILE A C 1
ATOM 653 O O . ILE A 1 81 ? 2.377 4.607 -12.355 1.00 88.75 81 ILE A O 1
ATOM 657 N N . GLU A 1 82 ? 3.531 3.251 -13.721 1.00 89.44 82 GLU A N 1
ATOM 658 C CA . GLU A 1 82 ? 3.014 3.808 -14.974 1.00 89.44 82 GLU A CA 1
ATOM 659 C C . GLU A 1 82 ? 1.490 3.679 -15.038 1.00 89.44 82 GLU A C 1
ATOM 661 O O . GLU A 1 82 ? 0.788 4.680 -15.170 1.00 89.44 82 GLU A O 1
ATOM 666 N N . ARG A 1 83 ? 0.962 2.475 -14.795 1.00 88.25 83 ARG A N 1
ATOM 667 C CA . ARG A 1 83 ? -0.487 2.223 -14.779 1.00 88.25 83 ARG A CA 1
ATOM 668 C C . ARG A 1 83 ? -1.225 3.046 -13.736 1.00 88.25 83 ARG A C 1
ATOM 670 O O . ARG A 1 83 ? -2.365 3.436 -13.958 1.00 88.25 83 ARG A O 1
ATOM 677 N N . THR A 1 84 ? -0.600 3.309 -12.591 1.00 83.12 84 THR A N 1
ATOM 678 C CA . THR A 1 84 ? -1.252 4.069 -11.518 1.00 83.12 84 THR A CA 1
ATOM 679 C C . THR A 1 84 ? -1.135 5.573 -11.676 1.00 83.12 84 THR A C 1
ATOM 681 O O . THR A 1 84 ? -1.865 6.311 -11.018 1.00 83.12 84 THR A O 1
ATOM 684 N N . SER A 1 85 ? -0.258 6.046 -12.563 1.00 79.50 85 SER A N 1
ATOM 685 C CA . SER A 1 85 ? -0.181 7.462 -12.926 1.00 79.50 85 SER A CA 1
ATOM 686 C C . SER A 1 85 ? -1.408 7.937 -13.713 1.00 79.50 85 SER A C 1
ATOM 688 O O . SER A 1 85 ? -1.769 9.107 -13.625 1.00 79.50 85 SER A O 1
ATOM 690 N N . GLU A 1 86 ? -2.093 7.016 -14.395 1.00 74.94 86 GLU A N 1
ATOM 691 C CA . GLU A 1 86 ? -3.296 7.277 -15.195 1.00 74.94 86 GLU A CA 1
ATOM 692 C C . GLU A 1 86 ? -4.606 7.088 -14.405 1.00 74.94 86 GLU A C 1
ATOM 694 O O . GLU A 1 86 ? -5.696 7.322 -14.928 1.00 74.94 86 GLU A O 1
ATOM 699 N N . MET A 1 87 ? -4.523 6.662 -13.140 1.00 77.50 87 MET A N 1
ATOM 700 C CA . MET A 1 87 ? -5.691 6.422 -12.289 1.00 77.50 87 MET A CA 1
ATOM 701 C C . MET A 1 87 ? -6.247 7.720 -11.693 1.00 77.50 87 MET A C 1
ATOM 703 O O . MET A 1 87 ? -5.509 8.651 -11.369 1.00 77.50 87 MET A O 1
ATOM 707 N N . SER A 1 88 ? -7.565 7.754 -11.488 1.00 68.25 88 SER A N 1
ATOM 708 C CA . SER A 1 88 ? -8.255 8.856 -10.813 1.00 68.25 88 SER A CA 1
ATOM 709 C C . SER A 1 88 ? -7.843 9.005 -9.341 1.00 68.25 88 SER A C 1
ATOM 711 O O . SER A 1 88 ? -7.471 8.030 -8.685 1.00 68.25 88 SER A O 1
ATOM 713 N N . GLY A 1 89 ? -7.985 10.222 -8.808 1.00 72.00 89 GLY A N 1
ATOM 714 C CA . GLY A 1 89 ? -7.548 10.591 -7.456 1.00 72.00 89 GLY A CA 1
ATOM 715 C C . GLY A 1 89 ? -6.087 11.023 -7.436 1.00 72.00 89 GLY A C 1
ATOM 716 O O . GLY A 1 89 ? -5.366 10.778 -8.399 1.00 72.00 89 GLY A O 1
ATOM 717 N N . ASP A 1 90 ? -5.640 11.656 -6.357 1.00 83.00 90 ASP A N 1
ATOM 718 C CA . ASP A 1 90 ? -4.251 12.101 -6.236 1.00 83.00 90 ASP A CA 1
ATOM 719 C C . ASP A 1 90 ? -3.358 10.968 -5.719 1.00 83.00 90 ASP A C 1
ATOM 721 O O . ASP A 1 90 ? -3.794 10.062 -4.996 1.00 83.00 90 ASP A O 1
ATOM 725 N N . ALA A 1 91 ? -2.086 10.987 -6.121 1.00 84.69 91 ALA A N 1
ATOM 726 C CA . ALA A 1 91 ? -1.109 10.065 -5.563 1.00 84.69 91 ALA A CA 1
ATOM 727 C C . ALA A 1 91 ? -0.967 10.337 -4.062 1.00 84.69 91 ALA A C 1
ATOM 729 O O . ALA A 1 91 ? -0.776 11.484 -3.665 1.00 84.69 91 ALA A O 1
ATOM 730 N N . CYS A 1 92 ? -1.031 9.285 -3.240 1.00 87.62 92 CYS A N 1
ATOM 731 C CA . CYS A 1 92 ? -0.878 9.443 -1.798 1.00 87.62 92 CYS A CA 1
ATOM 732 C C . CYS A 1 92 ? 0.492 10.044 -1.475 1.00 87.62 92 CYS A C 1
ATOM 734 O O . CYS A 1 92 ? 1.535 9.446 -1.777 1.00 87.62 92 CYS A O 1
ATOM 736 N N . ALA A 1 93 ? 0.475 11.206 -0.828 1.00 85.50 93 ALA A N 1
ATOM 737 C CA . ALA A 1 93 ? 1.674 11.907 -0.411 1.00 85.50 93 ALA A CA 1
ATOM 738 C C . ALA A 1 93 ? 2.299 11.263 0.841 1.00 85.50 93 ALA A C 1
ATOM 740 O O . ALA A 1 93 ? 1.725 10.388 1.500 1.00 85.50 93 ALA A O 1
ATOM 741 N N . PHE A 1 94 ? 3.524 11.682 1.171 1.00 88.56 94 PHE A N 1
ATOM 742 C CA . PHE A 1 94 ? 4.263 11.164 2.326 1.00 88.56 94 PHE A CA 1
ATOM 743 C C . PHE A 1 94 ? 3.539 11.422 3.656 1.00 88.56 94 PHE A C 1
ATOM 745 O O . PHE A 1 94 ? 3.485 10.539 4.508 1.00 88.56 94 PHE A O 1
ATOM 752 N N . ASP A 1 95 ? 2.979 12.615 3.849 1.00 91.19 95 ASP A N 1
ATOM 753 C CA . ASP A 1 95 ? 2.262 12.999 5.068 1.00 91.19 95 ASP A CA 1
ATOM 754 C C . ASP A 1 95 ? 0.983 12.175 5.266 1.00 91.19 95 ASP A C 1
ATOM 756 O O . ASP A 1 95 ? 0.680 11.748 6.379 1.00 91.19 95 ASP A O 1
ATOM 760 N N . GLU A 1 96 ? 0.281 11.868 4.183 1.00 91.06 96 GLU A N 1
ATOM 761 C CA . GLU A 1 96 ? -0.890 10.995 4.181 1.00 91.06 96 GLU A CA 1
ATOM 762 C C . GLU A 1 96 ? -0.534 9.538 4.493 1.00 91.06 96 GLU A C 1
ATOM 764 O O . GLU A 1 96 ? -1.213 8.868 5.276 1.00 91.06 96 GLU A O 1
ATOM 769 N N . ALA A 1 97 ? 0.582 9.053 3.953 1.00 89.12 97 ALA A N 1
ATOM 770 C CA . ALA A 1 97 ? 1.097 7.736 4.295 1.00 89.12 97 ALA A CA 1
AT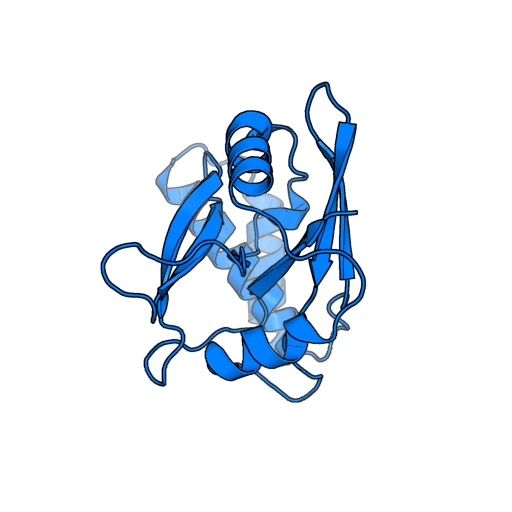OM 771 C C . ALA A 1 97 ? 1.514 7.652 5.772 1.00 89.12 97 ALA A C 1
ATOM 773 O O . ALA A 1 97 ? 1.226 6.660 6.449 1.00 89.12 97 ALA A O 1
ATOM 774 N N . MET A 1 98 ? 2.143 8.706 6.299 1.00 91.81 98 MET A N 1
ATOM 775 C CA . MET A 1 98 ? 2.458 8.816 7.723 1.00 91.81 98 MET A CA 1
ATOM 776 C C . MET A 1 98 ? 1.187 8.861 8.575 1.00 91.81 98 MET A C 1
ATOM 778 O O . MET A 1 98 ? 1.122 8.179 9.600 1.00 91.81 98 MET A O 1
ATOM 782 N N . TYR A 1 99 ? 0.154 9.585 8.137 1.00 93.88 99 TYR A N 1
ATOM 783 C CA . TYR A 1 99 ? -1.155 9.605 8.790 1.00 93.88 99 TYR A CA 1
ATOM 784 C C . TYR A 1 99 ? -1.742 8.193 8.907 1.00 93.88 99 TYR A C 1
ATOM 786 O O . TYR A 1 99 ? -2.097 7.754 10.003 1.00 93.88 99 TYR A O 1
ATOM 794 N N . LEU A 1 100 ? -1.769 7.437 7.806 1.00 92.88 100 LEU A N 1
ATOM 795 C CA . LEU A 1 100 ? -2.226 6.045 7.803 1.00 92.88 100 LEU A CA 1
ATOM 796 C C . LEU A 1 100 ? -1.414 5.150 8.739 1.00 92.88 100 LEU A C 1
ATOM 798 O O . LEU A 1 100 ? -1.987 4.310 9.430 1.00 92.88 100 LEU A O 1
ATOM 802 N N . MET A 1 101 ? -0.093 5.330 8.802 1.00 91.75 101 MET A N 1
ATOM 803 C CA . MET A 1 101 ? 0.747 4.578 9.736 1.00 91.75 101 MET A CA 1
ATOM 804 C C . MET A 1 101 ? 0.418 4.898 11.200 1.00 91.75 101 MET A C 1
ATOM 806 O O . MET A 1 101 ? 0.324 3.979 12.017 1.00 91.75 101 MET A O 1
ATOM 810 N N . HIS A 1 102 ? 0.211 6.174 11.535 1.00 94.88 102 HIS A N 1
ATOM 811 C CA . HIS A 1 102 ? -0.159 6.601 12.888 1.00 94.88 102 HIS A CA 1
ATOM 812 C C . HIS A 1 102 ? -1.554 6.114 13.299 1.00 94.88 102 HIS A C 1
ATOM 814 O O . HIS A 1 102 ? -1.756 5.742 14.456 1.00 94.88 102 HIS A O 1
ATOM 820 N N . HIS A 1 103 ? -2.481 6.037 12.346 1.00 95.00 103 HIS A N 1
ATOM 821 C CA . HIS A 1 103 ? -3.853 5.568 12.541 1.00 95.00 103 HIS A CA 1
ATOM 822 C C . HIS A 1 103 ? -4.065 4.123 12.071 1.00 95.00 103 HIS A C 1
ATOM 824 O O . HIS A 1 103 ? -5.181 3.703 11.775 1.00 95.00 103 HIS A O 1
ATOM 830 N N . GLY A 1 104 ? -3.001 3.314 12.038 1.00 92.50 104 GLY A N 1
ATOM 831 C CA . GLY A 1 104 ? -3.043 1.971 11.454 1.00 92.50 104 GLY A CA 1
ATOM 832 C C . GLY A 1 104 ? -4.031 1.000 12.119 1.00 92.50 104 GLY A C 1
ATOM 833 O O . GLY A 1 104 ? -4.429 0.015 11.498 1.00 92.50 104 GLY A O 1
ATOM 834 N N . GLN A 1 105 ? -4.439 1.257 13.365 1.00 91.44 105 GLN A N 1
ATOM 835 C CA . GLN A 1 105 ? -5.459 0.456 14.058 1.00 91.44 105 GLN A CA 1
ATOM 836 C C . GLN A 1 105 ? -6.874 0.699 13.515 1.00 91.44 105 GLN A C 1
ATOM 838 O O . GLN A 1 105 ? -7.708 -0.201 13.597 1.00 91.44 105 GLN A O 1
ATOM 843 N N . ASP A 1 106 ? -7.118 1.866 12.915 1.00 94.56 106 ASP A N 1
ATOM 844 C CA . ASP A 1 106 ? -8.402 2.229 12.309 1.00 94.56 106 ASP A CA 1
ATOM 845 C C . ASP A 1 106 ? -8.549 1.645 10.893 1.00 94.56 106 ASP A C 1
ATOM 847 O O . ASP A 1 106 ? -9.649 1.595 10.343 1.00 94.56 106 ASP A O 1
ATOM 851 N N . ILE A 1 107 ? -7.451 1.164 10.291 1.00 93.38 107 ILE A N 1
ATOM 852 C CA . ILE A 1 107 ? -7.477 0.540 8.966 1.00 93.38 107 ILE A CA 1
ATOM 853 C C . ILE A 1 107 ? -8.245 -0.794 9.041 1.00 93.38 107 ILE A C 1
ATOM 855 O O . ILE A 1 107 ? -7.851 -1.691 9.802 1.00 93.38 107 ILE A O 1
ATOM 859 N N . PRO A 1 108 ? -9.298 -0.987 8.218 1.00 92.31 108 PRO A N 1
ATOM 860 C CA . PRO A 1 108 ? -10.107 -2.199 8.256 1.00 92.31 108 PRO A CA 1
ATOM 861 C C . PRO A 1 108 ? -9.284 -3.473 8.035 1.00 92.31 108 PRO A C 1
ATOM 863 O O . PRO A 1 108 ? -8.409 -3.536 7.170 1.00 92.31 108 PRO A O 1
ATOM 866 N N . SER A 1 109 ? -9.615 -4.538 8.770 1.00 90.50 109 SER A N 1
ATOM 867 C CA . SER A 1 109 ? -8.868 -5.804 8.740 1.00 90.50 109 SER A CA 1
ATOM 868 C C . SER A 1 109 ? -8.787 -6.448 7.353 1.00 90.50 109 SER A C 1
ATOM 870 O O . SER A 1 109 ? -7.788 -7.102 7.063 1.00 90.50 109 SER A O 1
ATOM 872 N N . LYS A 1 110 ? -9.774 -6.208 6.476 1.00 87.94 110 LYS A N 1
ATOM 873 C CA . LYS A 1 110 ? -9.767 -6.667 5.074 1.00 87.94 110 LYS A CA 1
ATOM 874 C C . LYS A 1 110 ? -8.559 -6.175 4.273 1.00 87.94 110 LYS A C 1
ATOM 876 O O . LYS A 1 110 ? -8.235 -6.774 3.259 1.00 87.94 110 LYS A O 1
ATOM 881 N N . PHE A 1 111 ? -7.900 -5.098 4.709 1.00 91.19 111 PHE A N 1
ATOM 882 C CA . PHE A 1 111 ? -6.713 -4.588 4.033 1.00 91.19 111 PHE A CA 1
ATOM 883 C C . PHE A 1 111 ? -5.425 -5.307 4.437 1.00 91.19 111 PHE A C 1
ATOM 885 O O . PHE A 1 111 ? -4.433 -5.209 3.725 1.00 91.19 111 PHE A O 1
ATOM 892 N N . ARG A 1 112 ? -5.422 -6.049 5.552 1.00 90.56 112 ARG A N 1
ATOM 893 C CA . ARG A 1 112 ? -4.210 -6.643 6.146 1.00 90.56 112 ARG A CA 1
ATOM 894 C C . ARG A 1 112 ? -3.556 -7.727 5.283 1.00 90.56 112 ARG A C 1
ATOM 896 O O . ARG A 1 112 ? -2.404 -8.066 5.530 1.00 90.56 112 ARG A O 1
ATOM 903 N N . SER A 1 113 ? -4.264 -8.266 4.291 1.00 87.00 113 SER A N 1
ATOM 904 C CA . SER A 1 113 ? -3.709 -9.190 3.296 1.00 87.00 113 SER A CA 1
ATOM 905 C C . SER A 1 113 ? -2.937 -8.487 2.173 1.00 87.00 113 SER A C 1
ATOM 907 O O . SER A 1 113 ? -2.211 -9.163 1.448 1.00 87.00 113 SER A O 1
ATOM 909 N N . TYR A 1 114 ? -3.054 -7.161 2.033 1.00 91.38 114 TYR A N 1
ATOM 910 C CA . TYR A 1 114 ? -2.453 -6.410 0.932 1.00 91.38 114 TYR A CA 1
ATOM 911 C C . TYR A 1 114 ? -1.144 -5.708 1.307 1.00 91.38 114 TYR A C 1
ATOM 913 O O . TYR A 1 114 ? -0.921 -5.284 2.445 1.00 91.38 114 TYR A O 1
ATOM 921 N N . TYR A 1 115 ? -0.303 -5.521 0.292 1.00 92.56 115 TYR A N 1
ATOM 922 C CA . TYR A 1 115 ? 0.808 -4.579 0.295 1.00 92.56 115 TYR A CA 1
ATOM 923 C C . TYR A 1 115 ? 0.327 -3.249 -0.281 1.00 92.56 115 TYR A C 1
ATOM 925 O O . TYR A 1 115 ? 0.014 -3.168 -1.468 1.00 92.56 115 TYR A O 1
ATOM 933 N N . LEU A 1 116 ? 0.275 -2.217 0.557 1.00 94.75 116 LEU A N 1
ATOM 934 C CA . LEU A 1 116 ? -0.204 -0.887 0.184 1.00 94.75 116 LEU A CA 1
ATOM 935 C C . LEU A 1 116 ? 0.977 -0.026 -0.264 1.00 94.75 116 LEU A C 1
ATOM 937 O O . LEU A 1 116 ? 1.760 0.439 0.562 1.00 94.75 116 LEU A O 1
ATOM 941 N N . VAL A 1 117 ? 1.142 0.148 -1.567 1.00 94.81 117 VAL A N 1
ATOM 942 C CA . VAL A 1 117 ? 2.232 0.914 -2.175 1.00 94.81 117 VAL A CA 1
ATOM 943 C C . VAL A 1 117 ? 1.913 2.401 -2.127 1.00 94.81 117 VAL A C 1
ATOM 945 O O . VAL A 1 117 ? 0.827 2.822 -2.523 1.00 94.81 117 VAL A O 1
ATOM 948 N N . ILE A 1 118 ? 2.888 3.196 -1.689 1.00 93.44 118 ILE A N 1
ATOM 949 C CA . ILE A 1 118 ? 2.802 4.657 -1.666 1.00 93.44 118 ILE A CA 1
ATOM 950 C C . ILE A 1 118 ? 3.703 5.182 -2.777 1.00 93.44 118 ILE A C 1
ATOM 952 O O . ILE A 1 118 ? 4.926 5.226 -2.635 1.00 93.44 118 ILE A O 1
ATOM 956 N N . GLN A 1 119 ? 3.088 5.528 -3.907 1.00 88.56 119 GLN A N 1
ATOM 957 C CA . GLN A 1 119 ? 3.784 5.834 -5.155 1.00 88.56 119 GLN A CA 1
ATOM 958 C C . GLN A 1 119 ? 4.850 6.929 -4.994 1.00 88.56 119 GLN A C 1
ATOM 960 O O . GLN A 1 119 ? 5.969 6.736 -5.462 1.00 88.56 119 GLN A O 1
ATOM 965 N N . GLU A 1 120 ? 4.552 8.018 -4.289 1.00 87.19 120 GLU A N 1
ATOM 966 C CA . GLU A 1 120 ? 5.471 9.160 -4.162 1.00 87.19 120 GLU A CA 1
ATOM 967 C C . GLU A 1 120 ? 6.524 8.992 -3.056 1.00 87.19 120 GLU A C 1
ATOM 969 O O . GLU A 1 120 ? 7.456 9.787 -2.932 1.00 87.19 120 GLU A O 1
ATOM 974 N N . TRP A 1 121 ? 6.448 7.924 -2.259 1.00 91.94 121 TRP A N 1
ATOM 975 C CA . TRP A 1 121 ? 7.416 7.689 -1.194 1.00 91.94 121 TRP A CA 1
ATOM 976 C C . TRP A 1 121 ? 8.571 6.818 -1.700 1.00 91.94 121 TRP A C 1
ATOM 978 O O . TRP A 1 121 ? 8.562 5.587 -1.606 1.00 91.94 121 TRP A O 1
ATOM 988 N N . ARG A 1 122 ? 9.589 7.481 -2.262 1.00 92.00 122 ARG A N 1
ATOM 989 C CA . ARG A 1 122 ? 10.833 6.868 -2.763 1.00 92.00 122 ARG A CA 1
ATOM 990 C C . ARG A 1 122 ? 11.917 6.786 -1.689 1.00 92.00 122 ARG A C 1
ATOM 992 O O . ARG A 1 122 ? 11.967 7.598 -0.766 1.00 92.00 122 ARG A O 1
ATOM 999 N N . HIS A 1 123 ? 12.801 5.794 -1.798 1.00 93.12 123 HIS A N 1
ATOM 1000 C CA . HIS A 1 123 ? 13.909 5.634 -0.853 1.00 93.12 123 HIS A CA 1
ATOM 1001 C C . HIS A 1 123 ? 14.990 6.686 -1.119 1.00 93.12 123 HIS A C 1
ATOM 1003 O O . HIS A 1 123 ? 15.522 6.762 -2.224 1.00 93.12 123 HIS A O 1
ATOM 1009 N N . ALA A 1 124 ? 15.386 7.433 -0.086 1.00 90.81 124 ALA A N 1
ATOM 1010 C CA . ALA A 1 124 ? 16.277 8.593 -0.214 1.00 90.81 124 ALA A CA 1
ATOM 1011 C C . ALA A 1 124 ? 17.625 8.297 -0.904 1.00 90.81 124 ALA A C 1
ATOM 1013 O O . ALA A 1 124 ? 18.132 9.121 -1.651 1.00 90.81 124 ALA A O 1
ATOM 1014 N N . VAL A 1 125 ? 18.205 7.117 -0.661 1.00 93.19 125 VAL A N 1
ATOM 1015 C CA . VAL A 1 125 ? 19.506 6.717 -1.243 1.00 93.19 125 VAL A CA 1
ATOM 1016 C C . VAL A 1 125 ? 19.353 5.965 -2.569 1.00 93.19 125 VAL A C 1
ATOM 1018 O O . VAL A 1 125 ? 20.305 5.839 -3.327 1.00 93.19 125 VAL A O 1
ATOM 1021 N N . ASN A 1 126 ? 18.175 5.399 -2.835 1.00 91.56 126 ASN A N 1
ATOM 1022 C CA . ASN A 1 126 ? 17.985 4.509 -3.974 1.00 91.56 126 ASN A CA 1
ATOM 1023 C C . ASN A 1 126 ? 16.574 4.683 -4.526 1.00 91.56 126 ASN A C 1
ATOM 1025 O O . ASN A 1 126 ? 15.639 4.015 -4.089 1.00 91.56 126 ASN A O 1
ATOM 1029 N N . THR A 1 127 ? 16.442 5.582 -5.491 1.00 90.94 127 THR A N 1
ATOM 1030 C CA . THR A 1 127 ? 15.163 5.956 -6.101 1.00 90.94 127 THR A CA 1
ATOM 1031 C C . THR A 1 127 ? 14.471 4.797 -6.818 1.00 90.94 127 THR A C 1
ATOM 1033 O O . THR A 1 127 ? 13.258 4.850 -6.992 1.00 90.94 127 THR A O 1
ATOM 1036 N N . GLU A 1 128 ? 15.189 3.707 -7.113 1.00 92.81 128 GLU A N 1
ATOM 1037 C CA . GLU A 1 128 ? 14.634 2.453 -7.643 1.00 92.81 128 GLU A CA 1
ATOM 1038 C C . GLU A 1 128 ? 13.889 1.623 -6.592 1.00 92.81 128 GLU A C 1
ATOM 1040 O O . GLU A 1 128 ? 13.553 0.459 -6.818 1.00 92.81 128 GLU A O 1
ATOM 1045 N N . ARG A 1 129 ? 13.640 2.187 -5.407 1.00 93.94 129 ARG A N 1
ATOM 1046 C CA . ARG A 1 129 ? 12.829 1.566 -4.364 1.00 93.94 129 ARG A CA 1
ATOM 1047 C C . ARG A 1 129 ? 11.673 2.461 -3.953 1.00 93.94 129 ARG A C 1
ATOM 1049 O O . ARG A 1 129 ? 11.848 3.646 -3.670 1.00 93.94 129 ARG A O 1
ATOM 1056 N N . VAL A 1 130 ? 10.509 1.838 -3.818 1.00 94.06 130 VAL A N 1
ATOM 1057 C CA . VAL A 1 130 ? 9.273 2.461 -3.338 1.00 94.06 130 VAL A CA 1
ATOM 1058 C C . VAL A 1 130 ? 8.874 1.905 -1.979 1.00 94.06 130 VAL A C 1
ATOM 1060 O O . VAL A 1 130 ? 9.129 0.731 -1.674 1.00 94.06 130 VAL A O 1
ATOM 1063 N N . ALA A 1 131 ? 8.279 2.759 -1.149 1.00 94.69 131 ALA A N 1
ATOM 1064 C CA . ALA A 1 131 ? 7.709 2.351 0.118 1.00 94.69 131 ALA A CA 1
ATOM 1065 C C . ALA A 1 131 ? 6.387 1.605 -0.093 1.00 94.69 131 ALA A C 1
ATOM 1067 O O . ALA A 1 131 ? 5.550 1.970 -0.919 1.00 94.69 131 ALA A O 1
ATOM 1068 N N . TYR A 1 132 ? 6.179 0.576 0.716 1.00 94.19 132 TYR A N 1
ATOM 1069 C CA . TYR A 1 132 ? 4.882 -0.057 0.880 1.00 94.19 132 TYR A CA 1
ATOM 1070 C C . TYR A 1 132 ? 4.618 -0.325 2.358 1.00 94.19 132 TYR A C 1
ATOM 1072 O O . TYR A 1 132 ? 5.549 -0.551 3.142 1.00 94.19 132 TYR A O 1
ATOM 1080 N N . LEU A 1 133 ? 3.343 -0.317 2.732 1.00 95.06 133 LEU A N 1
ATOM 1081 C CA . LEU A 1 133 ? 2.869 -0.742 4.039 1.00 95.06 133 LEU A CA 1
ATOM 1082 C C . LEU A 1 133 ? 2.393 -2.186 3.951 1.00 95.06 133 LEU A C 1
ATOM 1084 O O . LEU A 1 133 ? 1.747 -2.592 2.986 1.00 95.06 133 LEU A O 1
ATOM 1088 N N . TYR A 1 134 ? 2.696 -2.964 4.978 1.00 92.81 134 TYR A N 1
ATOM 1089 C CA . TYR A 1 134 ? 2.162 -4.310 5.144 1.00 92.81 134 TYR A CA 1
ATOM 1090 C C . TYR A 1 134 ? 1.813 -4.543 6.607 1.00 92.81 134 TYR A C 1
ATOM 1092 O O . TYR A 1 134 ? 2.415 -3.949 7.507 1.00 92.81 134 TYR A O 1
ATOM 1100 N N . TRP A 1 135 ? 0.841 -5.414 6.848 1.00 92.06 135 TRP A N 1
ATOM 1101 C CA . TRP A 1 135 ? 0.516 -5.863 8.192 1.00 92.06 135 TRP A CA 1
ATOM 1102 C C . TRP A 1 135 ? 1.504 -6.953 8.630 1.00 92.06 135 TRP A C 1
ATOM 1104 O O . TRP A 1 135 ? 1.637 -7.978 7.965 1.00 92.06 135 TRP A O 1
ATOM 1114 N N . ASP A 1 136 ? 2.210 -6.738 9.744 1.00 87.94 136 ASP A N 1
ATOM 1115 C CA . ASP A 1 136 ? 3.208 -7.688 10.274 1.00 87.94 136 ASP A CA 1
ATOM 1116 C C . ASP A 1 136 ? 2.634 -8.732 11.251 1.00 87.94 136 ASP A C 1
ATOM 1118 O O . ASP A 1 136 ? 3.380 -9.507 11.855 1.00 87.94 136 ASP A O 1
ATOM 1122 N N . GLY A 1 137 ? 1.315 -8.708 11.438 1.00 87.44 137 GLY A N 1
ATOM 1123 C CA . GLY A 1 137 ? 0.576 -9.508 12.411 1.00 87.44 137 GLY A CA 1
ATOM 1124 C C . GLY A 1 137 ? 0.176 -8.767 13.682 1.00 87.44 137 GLY A C 1
ATOM 1125 O O . GLY A 1 137 ? -0.634 -9.253 14.478 1.00 87.44 137 GLY A O 1
ATOM 1126 N N . SER A 1 138 ? 0.709 -7.564 13.878 1.00 88.75 138 SER A N 1
ATOM 1127 C CA . SER A 1 138 ? 0.415 -6.724 15.041 1.00 88.75 138 SER A CA 1
ATOM 1128 C C . SER A 1 138 ? 0.203 -5.254 14.702 1.00 88.75 138 SER A C 1
ATOM 1130 O O . SER A 1 138 ? -0.579 -4.578 15.374 1.00 88.75 138 SER A O 1
ATOM 1132 N N . ARG A 1 139 ? 0.887 -4.756 13.673 1.00 91.31 139 ARG A N 1
ATOM 1133 C CA . ARG A 1 139 ? 0.814 -3.368 13.228 1.00 91.31 139 ARG A CA 1
ATOM 1134 C C . ARG A 1 139 ? 1.136 -3.250 11.744 1.00 91.31 139 ARG A C 1
ATOM 1136 O O . ARG A 1 139 ? 1.775 -4.121 11.149 1.00 91.31 139 ARG A O 1
ATOM 1143 N N . TRP A 1 140 ? 0.751 -2.120 11.167 1.00 93.75 140 TRP A N 1
ATOM 1144 C CA . TRP A 1 140 ? 1.238 -1.710 9.858 1.00 93.75 140 TRP A CA 1
ATOM 1145 C C . TRP A 1 140 ? 2.701 -1.294 9.956 1.00 93.75 140 TRP A C 1
ATOM 1147 O O . TRP A 1 140 ? 3.086 -0.528 10.838 1.00 93.75 140 TRP A O 1
ATOM 1157 N N . THR A 1 141 ? 3.518 -1.829 9.058 1.00 92.88 141 THR A N 1
ATOM 1158 C CA . THR A 1 141 ? 4.955 -1.571 9.002 1.00 92.88 141 THR A CA 1
ATOM 1159 C C . THR A 1 141 ? 5.344 -1.143 7.597 1.00 92.88 141 THR A C 1
ATOM 1161 O O . THR A 1 141 ? 4.877 -1.716 6.615 1.00 92.88 141 THR A O 1
ATOM 1164 N N . GLN A 1 142 ? 6.237 -0.161 7.509 1.00 94.94 142 GLN A N 1
ATOM 1165 C CA . GLN A 1 142 ? 6.811 0.298 6.252 1.00 94.94 142 GLN A CA 1
ATOM 1166 C C . GLN A 1 142 ? 7.996 -0.585 5.840 1.00 94.94 142 GLN A C 1
ATOM 1168 O O . GLN A 1 142 ? 8.826 -0.970 6.669 1.00 94.94 142 GLN A O 1
ATOM 1173 N N . ARG A 1 143 ? 8.079 -0.903 4.547 1.00 94.31 143 ARG A N 1
ATOM 1174 C CA . ARG A 1 143 ? 9.242 -1.533 3.911 1.00 94.31 143 ARG A CA 1
ATOM 1175 C C . ARG A 1 143 ? 9.487 -0.960 2.522 1.00 94.31 143 ARG A C 1
ATOM 1177 O O . ARG A 1 143 ? 8.654 -0.258 1.961 1.00 94.31 143 ARG A O 1
ATOM 1184 N N . TRP A 1 144 ? 10.648 -1.300 1.973 1.00 94.50 144 TRP A N 1
ATOM 1185 C CA . TRP A 1 144 ? 11.102 -0.885 0.650 1.00 94.50 144 TRP A CA 1
ATOM 1186 C C . TRP A 1 144 ? 11.154 -2.078 -0.296 1.00 94.50 144 TRP A C 1
ATOM 1188 O O . TRP A 1 144 ? 11.604 -3.157 0.100 1.00 94.50 144 TRP A O 1
ATOM 1198 N N . ARG A 1 145 ? 10.726 -1.892 -1.544 1.00 93.06 145 ARG A N 1
ATOM 1199 C CA . ARG A 1 145 ? 10.847 -2.904 -2.602 1.00 93.06 145 ARG A CA 1
ATOM 1200 C C . ARG A 1 145 ? 11.229 -2.248 -3.919 1.00 93.06 145 ARG A C 1
ATOM 1202 O O . ARG A 1 145 ? 10.969 -1.065 -4.120 1.00 93.06 145 ARG A O 1
ATOM 1209 N N . TRP A 1 146 ? 11.910 -3.023 -4.755 1.00 92.06 146 TRP A N 1
ATOM 1210 C CA . TRP A 1 146 ? 12.446 -2.580 -6.033 1.00 92.06 146 TRP A CA 1
ATOM 1211 C C . TRP A 1 146 ? 11.344 -2.255 -7.045 1.00 92.06 146 TRP A C 1
ATOM 1213 O O . TRP A 1 146 ? 10.282 -2.884 -7.038 1.00 92.06 146 TRP A O 1
ATOM 1223 N N . LEU A 1 147 ? 11.620 -1.269 -7.894 1.00 91.25 147 LEU A N 1
ATOM 1224 C CA . LEU A 1 147 ? 10.806 -0.907 -9.052 1.00 91.25 147 LEU A CA 1
ATOM 1225 C C . LEU A 1 147 ? 11.319 -1.534 -10.354 1.00 91.25 147 LEU A C 1
ATOM 1227 O O . LEU A 1 147 ? 10.529 -1.771 -11.264 1.00 91.25 147 LEU A O 1
ATOM 1231 N N . ASP A 1 148 ? 12.617 -1.824 -10.416 1.00 87.88 148 ASP A N 1
ATOM 1232 C CA . ASP A 1 148 ? 13.281 -2.417 -11.573 1.00 87.88 148 ASP A CA 1
ATOM 1233 C C . ASP A 1 148 ? 12.938 -3.910 -11.761 1.00 87.88 148 ASP A C 1
ATOM 1235 O O . ASP A 1 148 ? 12.108 -4.489 -11.056 1.00 87.88 148 ASP A O 1
ATOM 1239 N N . SER A 1 149 ? 13.628 -4.564 -12.700 1.00 80.38 149 SER A N 1
ATOM 1240 C CA . SER A 1 149 ? 13.506 -6.007 -12.985 1.00 80.38 149 SER A CA 1
ATOM 1241 C C . SER A 1 149 ? 13.724 -6.942 -11.783 1.00 80.38 149 SER A C 1
ATOM 1243 O O . SER A 1 149 ? 13.475 -8.136 -11.894 1.00 80.38 149 SER A O 1
ATOM 1245 N N . ARG A 1 150 ? 14.182 -6.444 -10.627 1.00 80.69 150 ARG A N 1
ATOM 1246 C CA . ARG A 1 150 ? 14.323 -7.222 -9.384 1.00 80.69 150 ARG A CA 1
ATOM 1247 C C . ARG A 1 150 ? 13.057 -7.176 -8.527 1.00 80.69 150 ARG A C 1
ATOM 1249 O O . ARG A 1 150 ? 12.981 -7.856 -7.502 1.00 80.69 150 ARG A O 1
ATOM 1256 N N . GLY A 1 151 ? 12.091 -6.333 -8.886 1.00 80.56 151 GLY A N 1
ATOM 1257 C CA . GLY A 1 151 ? 10.872 -6.062 -8.141 1.00 80.56 151 GLY A CA 1
ATOM 1258 C C . GLY A 1 151 ? 9.625 -6.518 -8.880 1.00 80.56 151 GLY A C 1
ATOM 1259 O O . GLY A 1 151 ? 9.025 -5.742 -9.617 1.00 80.56 151 GLY A O 1
ATOM 1260 N N . HIS A 1 152 ? 9.201 -7.750 -8.609 1.00 85.94 152 HIS A N 1
ATOM 1261 C CA . HIS A 1 152 ? 7.936 -8.293 -9.101 1.00 85.94 152 HIS A CA 1
ATOM 1262 C C . HIS A 1 152 ? 6.825 -8.051 -8.076 1.00 85.94 152 HIS A C 1
ATOM 1264 O O . HIS A 1 152 ? 7.023 -8.290 -6.876 1.00 85.94 152 HIS A O 1
ATOM 1270 N N . TRP A 1 153 ? 5.680 -7.554 -8.532 1.00 88.69 153 TRP A N 1
ATOM 1271 C CA . TRP A 1 153 ? 4.532 -7.157 -7.719 1.00 88.69 153 TRP A CA 1
ATOM 1272 C C . TRP A 1 153 ? 3.316 -7.986 -8.127 1.00 88.69 153 TRP A C 1
ATOM 1274 O O . TRP A 1 153 ? 2.877 -7.904 -9.266 1.00 88.69 153 TRP A O 1
ATOM 1284 N N . GLY A 1 154 ? 2.807 -8.807 -7.206 1.00 87.38 154 GLY A N 1
ATOM 1285 C CA . GLY A 1 154 ? 1.697 -9.727 -7.466 1.00 87.38 154 GLY A CA 1
ATOM 1286 C C . GLY A 1 154 ? 0.317 -9.164 -7.119 1.00 87.38 154 GLY A C 1
ATOM 1287 O O . GLY A 1 154 ? 0.152 -8.006 -6.741 1.00 87.38 154 GLY A O 1
ATOM 1288 N N . ASN A 1 155 ? -0.681 -10.035 -7.176 1.00 84.50 155 ASN A N 1
ATOM 1289 C CA . ASN A 1 155 ? -2.095 -9.765 -6.894 1.00 84.50 155 ASN A CA 1
ATOM 1290 C C . ASN A 1 155 ? -2.398 -9.122 -5.528 1.00 84.50 155 ASN A C 1
ATOM 1292 O O . ASN A 1 155 ? -3.402 -8.429 -5.382 1.00 84.50 155 ASN A O 1
ATOM 1296 N N . SER A 1 156 ? -1.553 -9.338 -4.520 1.00 86.56 156 SER A N 1
ATOM 1297 C CA . SER A 1 156 ? -1.706 -8.778 -3.176 1.00 86.56 156 SER A CA 1
ATOM 1298 C C . SER A 1 156 ? -1.296 -7.301 -3.112 1.00 86.56 156 SER A C 1
ATOM 1300 O O . SER A 1 156 ? -1.325 -6.688 -2.049 1.00 86.56 156 SER A O 1
ATOM 1302 N N . VAL A 1 157 ? -0.872 -6.709 -4.226 1.00 90.81 157 VAL A N 1
ATOM 1303 C CA . VAL A 1 157 ? -0.387 -5.332 -4.282 1.00 90.81 157 VAL A CA 1
ATOM 1304 C C . VAL A 1 157 ? -1.535 -4.388 -4.600 1.00 90.81 157 VAL A C 1
ATOM 1306 O O . VAL A 1 157 ? -2.331 -4.620 -5.511 1.00 90.81 157 VAL A O 1
ATOM 1309 N N . ARG A 1 158 ? -1.627 -3.311 -3.824 1.00 92.88 158 ARG A N 1
ATOM 1310 C CA . ARG A 1 158 ? -2.557 -2.210 -4.051 1.00 92.88 158 ARG A CA 1
ATOM 1311 C C . ARG A 1 158 ? -1.801 -0.901 -4.003 1.00 92.88 158 ARG A C 1
ATOM 1313 O O . ARG A 1 158 ? -1.015 -0.698 -3.083 1.00 92.88 158 ARG A O 1
ATOM 1320 N N . VAL A 1 159 ? -2.050 -0.009 -4.949 1.00 93.75 159 VAL A N 1
ATOM 1321 C CA . VAL A 1 159 ? -1.503 1.350 -4.900 1.00 93.75 159 VAL A CA 1
ATOM 1322 C C . VAL A 1 159 ? -2.499 2.259 -4.208 1.00 93.75 159 VAL A C 1
ATOM 1324 O O . VAL A 1 159 ? -3.690 2.259 -4.519 1.00 93.75 159 VAL A O 1
ATOM 1327 N N . LEU A 1 160 ? -1.993 2.995 -3.229 1.00 93.44 160 LEU A N 1
ATOM 1328 C CA . LEU A 1 160 ? -2.771 3.895 -2.405 1.00 93.44 160 LEU A CA 1
ATOM 1329 C C . LEU A 1 160 ? -2.974 5.238 -3.121 1.00 93.44 160 LEU A C 1
ATOM 1331 O O . LEU A 1 160 ? -2.016 5.838 -3.617 1.00 93.44 160 LEU A O 1
ATOM 1335 N N . ARG A 1 161 ? -4.218 5.711 -3.138 1.00 91.56 161 ARG A N 1
ATOM 1336 C CA . ARG A 1 161 ? -4.636 7.013 -3.666 1.00 91.56 161 ARG A CA 1
ATOM 1337 C C . ARG A 1 161 ? -5.420 7.776 -2.612 1.00 91.56 161 ARG A C 1
ATOM 1339 O O . ARG A 1 161 ? -6.140 7.175 -1.807 1.00 91.56 161 ARG A O 1
ATOM 1346 N N . SER A 1 162 ? -5.278 9.086 -2.645 1.00 88.06 162 SER A N 1
ATOM 1347 C CA . SER A 1 162 ? -6.000 9.998 -1.765 1.00 88.06 162 SER A CA 1
ATOM 1348 C C . SER A 1 162 ? -7.338 10.363 -2.392 1.00 88.06 162 SER A C 1
ATOM 1350 O O . SER A 1 162 ? -7.459 10.416 -3.621 1.00 88.06 162 SER A O 1
ATOM 1352 N N . LYS A 1 163 ? -8.353 10.537 -1.543 1.00 81.81 163 LYS A N 1
ATOM 1353 C CA . LYS A 1 163 ? -9.741 10.779 -1.940 1.00 81.81 163 LYS A CA 1
ATOM 1354 C C . LYS A 1 163 ? -10.248 12.119 -1.431 1.00 81.81 163 LYS A C 1
ATOM 1356 O O . LYS A 1 163 ? -9.948 12.440 -0.260 1.00 81.81 163 LYS A O 1
#

Foldseek 3Di:
DPPVVLVVLVVCLVPQPVDPDPVSLVVSLVSVLVNVLVCLVVQNDDDQKDKDFQQPPVGFIKIWGFQDDSPDFKDAQQSSLVSCVPDDAAQQDPVNVVSCQVRVVSGDPVLQSAWEWRNHAADPVDRQWTWTWHHPSPGIDIDIAGRGPRGIGGRRYIYMHGD

Organism: NCBI:txid1974643

Secondary structure (DSSP, 8-state):
-HHHHHHHHHHHHHHGGG---HHHHHHHHHHHHHHHHHHHHTT----SEEEEEEETTTTEEEEEEE---TT-SEEEHHHHHHHHHTSSSEEPPHHHHHHHHHTTTTS-GGGTTSEEEEEEEEETTEEEEEEEEEE-SSSEEEEEEESSTT-EEETTEEEEEE-

Sequence (163 aa):
MERLEVEFIAAVVRHLPELSSKRMRFYIEHLSRLAEDLRVLRGDDVPSILTMEKIGPEKRSFECHAVLLADENEVIGHTMIERTSEMSGDACAFDEAMYLMHHGQDIPSKFRSYYLVIQEWRHAVNTERVAYLYWDGSRWTQRWRWLDSRGHWGNSVRVLRSK